Protein AF-A0AAW9IHJ7-F1 (afdb_monomer)

Mean predicted aligned error: 2.98 Å

Radius of gyration: 15.47 Å; Cα contacts (8 Å, |Δi|>4): 222; chains: 1; bounding box: 41×28×43 Å

Organism: Clostridium perfringens (NCBI:txid1502)

Solvent-accessible surface area (backbone atoms only — not comparable to full-atom values): 6910 Å² total; per-residue (Å²): 135,55,75,65,64,57,58,41,54,35,79,65,53,32,54,56,51,42,63,72,71,62,70,43,49,88,41,74,47,78,48,76,37,56,50,23,25,42,26,24,60,27,44,39,42,53,53,36,51,73,58,49,20,48,34,35,25,40,26,11,58,68,24,29,77,75,51,78,34,70,27,94,84,60,50,37,28,72,82,65,31,80,40,73,45,70,40,74,22,46,59,90,43,29,74,43,75,50,92,97,52,97,60,55,39,64,63,42,42,65,66,41,39,51,54,50,52,51,51,52,56,54,64,75,72,109

Foldseek 3Di:
DDPVVVLQQDACPLVVVCVVVVDALVAEDEQEDAQQAHRNSQVNLVVCVVRNHAYEYEYAPQANVVDFHPHPVRDGNVVRHPHYDHLNAHHVQFDADDPPDPDGHDGRSVVSVVVVVVVVVVVVVD

Sequence (126 aa):
PNKSTYLERLDGYSKSILDLYKVDKNDTIMVVSNSGRNNVPVEMCLYSKEIGASVIALTSLKHSTQVKSRHKSGKNMYEIADVVIDNCAEKGDAAFYIEGFNVPIGATSDATGIAIAQAIIVTVID

Structure (mmCIF, N/CA/C/O backbone):
data_AF-A0AAW9IHJ7-F1
#
_entry.id   AF-A0AAW9IHJ7-F1
#
loop_
_atom_site.group_PDB
_atom_site.id
_atom_site.type_symbol
_atom_site.label_atom_id
_atom_site.label_alt_id
_atom_site.label_comp_id
_atom_site.label_asym_id
_atom_site.label_entity_id
_atom_site.label_seq_id
_atom_site.pdbx_PDB_ins_code
_atom_site.Cartn_x
_atom_site.Cartn_y
_atom_site.Cartn_z
_atom_site.occupancy
_atom_site.B_iso_or_equiv
_atom_site.auth_seq_id
_atom_site.auth_comp_id
_atom_site.auth_asym_id
_atom_site.auth_atom_id
_atom_site.pdbx_PDB_model_num
ATOM 1 N N . PRO A 1 1 ? 12.407 15.096 -10.140 1.00 58.91 1 PRO A N 1
ATOM 2 C CA . PRO A 1 1 ? 1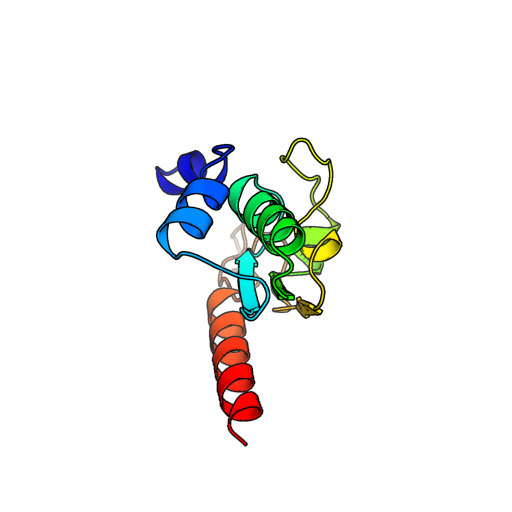1.336 14.830 -9.150 1.00 58.91 1 PRO A CA 1
ATOM 3 C C . PRO A 1 1 ? 10.161 15.781 -9.376 1.00 58.91 1 PRO A C 1
ATOM 5 O O . PRO A 1 1 ? 10.378 16.980 -9.523 1.00 58.91 1 PRO A O 1
ATOM 8 N N . ASN A 1 2 ? 8.947 15.240 -9.443 1.00 83.94 2 ASN A N 1
ATOM 9 C CA . ASN A 1 2 ? 7.745 16.018 -9.746 1.00 83.94 2 ASN A CA 1
ATOM 10 C C . ASN A 1 2 ? 7.152 16.589 -8.447 1.00 83.94 2 ASN A C 1
ATOM 12 O O . ASN A 1 2 ? 7.492 16.126 -7.356 1.00 83.94 2 ASN A O 1
ATOM 16 N N . LYS A 1 3 ? 6.235 17.563 -8.552 1.00 87.50 3 LYS A N 1
ATOM 17 C CA . LYS A 1 3 ? 5.496 18.138 -7.406 1.00 87.50 3 LYS A CA 1
ATOM 18 C C . LYS A 1 3 ? 4.956 17.055 -6.457 1.00 87.50 3 LYS A C 1
ATOM 20 O O . LYS A 1 3 ? 5.091 17.183 -5.245 1.00 87.50 3 LYS A O 1
ATOM 25 N N . SER A 1 4 ? 4.410 15.971 -7.012 1.00 83.88 4 SER A N 1
ATOM 26 C CA . SER A 1 4 ? 3.882 14.827 -6.257 1.00 83.88 4 SER A CA 1
ATOM 27 C C . SER A 1 4 ? 4.919 14.186 -5.332 1.00 83.88 4 SER A C 1
ATOM 29 O O . SER A 1 4 ? 4.618 13.933 -4.173 1.00 83.88 4 SER A O 1
ATOM 31 N N . THR A 1 5 ? 6.161 14.003 -5.792 1.00 87.44 5 THR A N 1
ATOM 32 C CA . THR A 1 5 ? 7.241 13.403 -4.990 1.00 87.44 5 THR A CA 1
ATOM 33 C C . THR A 1 5 ? 7.602 14.241 -3.766 1.00 87.44 5 THR A C 1
ATOM 35 O O . THR A 1 5 ? 8.002 13.684 -2.747 1.00 87.44 5 THR A O 1
ATOM 38 N N . TYR A 1 6 ? 7.510 15.570 -3.865 1.00 90.75 6 TYR A N 1
ATOM 39 C CA . TYR A 1 6 ? 7.766 16.449 -2.724 1.00 90.75 6 TYR A CA 1
ATOM 40 C C . TYR A 1 6 ? 6.621 16.389 -1.717 1.00 90.75 6 TYR A C 1
ATOM 42 O O . TYR A 1 6 ? 6.882 16.225 -0.530 1.00 90.75 6 TYR A O 1
ATOM 50 N N . LEU A 1 7 ? 5.371 16.450 -2.190 1.00 92.00 7 LEU A N 1
ATOM 51 C CA . LEU A 1 7 ? 4.192 16.372 -1.322 1.00 92.00 7 LEU A CA 1
ATOM 52 C C . LEU A 1 7 ? 4.109 15.039 -0.568 1.00 92.00 7 LEU A C 1
ATOM 54 O O . LEU A 1 7 ? 3.836 15.034 0.624 1.00 92.00 7 LEU A O 1
ATOM 58 N N . GLU A 1 8 ? 4.426 13.919 -1.224 1.00 91.06 8 GLU A N 1
ATOM 59 C CA . GLU A 1 8 ? 4.409 12.575 -0.619 1.00 91.06 8 GLU A CA 1
ATOM 60 C C . GLU A 1 8 ? 5.409 12.407 0.548 1.00 91.06 8 GLU A C 1
ATOM 62 O O . GLU A 1 8 ? 5.335 11.450 1.322 1.00 91.06 8 GLU A O 1
ATOM 67 N N . ARG A 1 9 ? 6.378 13.319 0.680 1.00 92.12 9 ARG A N 1
ATOM 68 C CA . ARG A 1 9 ? 7.411 13.287 1.726 1.00 92.12 9 ARG A CA 1
ATOM 69 C C . ARG A 1 9 ? 7.201 14.330 2.822 1.00 92.12 9 ARG A C 1
ATOM 71 O O . ARG A 1 9 ? 8.060 14.443 3.690 1.00 92.12 9 ARG A O 1
ATOM 78 N N . LEU A 1 10 ? 6.112 15.095 2.777 1.00 94.75 10 LEU A N 1
ATOM 79 C CA . LEU A 1 10 ? 5.790 16.053 3.829 1.00 94.75 10 LEU A CA 1
ATOM 80 C C . LEU A 1 10 ? 5.237 15.328 5.055 1.00 94.75 10 LEU A C 1
ATOM 82 O O . LEU A 1 10 ? 4.290 14.553 4.938 1.00 94.75 10 LEU A O 1
ATOM 86 N N . ASP A 1 11 ? 5.812 15.628 6.216 1.00 96.06 11 ASP A N 1
ATOM 87 C CA . ASP A 1 11 ? 5.248 15.234 7.506 1.00 96.06 11 ASP A CA 1
ATOM 88 C C . ASP A 1 11 ? 3.962 16.024 7.792 1.00 96.06 11 ASP A C 1
ATOM 90 O O . ASP A 1 11 ? 3.834 17.200 7.437 1.00 96.06 11 ASP A O 1
ATOM 94 N N . GLY A 1 12 ? 3.006 15.381 8.456 1.00 96.06 12 GLY A N 1
ATOM 95 C CA . GLY A 1 12 ? 1.740 15.973 8.886 1.00 96.06 12 GLY A CA 1
ATOM 96 C C . GLY A 1 12 ? 0.679 16.103 7.791 1.00 96.06 12 GLY A C 1
ATOM 97 O O . GLY A 1 12 ? -0.479 16.378 8.109 1.00 96.06 12 GLY A O 1
ATOM 98 N N . TYR A 1 13 ? 1.013 15.856 6.519 1.00 97.19 13 TYR A N 1
ATOM 99 C CA . TYR A 1 13 ? 0.041 15.967 5.427 1.00 97.19 13 TYR A CA 1
ATOM 100 C C . TYR A 1 13 ? -1.079 14.926 5.556 1.00 97.19 13 TYR A C 1
ATOM 102 O O . TYR A 1 13 ? -2.254 15.259 5.401 1.00 97.19 13 TYR A O 1
ATOM 110 N N . SER A 1 14 ? -0.740 13.691 5.936 1.00 97.88 14 SER A N 1
ATOM 111 C CA . SER A 1 14 ? -1.730 12.633 6.169 1.00 97.88 14 SER A CA 1
ATOM 112 C C . SER A 1 14 ? -2.668 12.965 7.322 1.00 97.88 14 SER A C 1
ATOM 114 O O . SER A 1 14 ? -3.867 12.727 7.212 1.00 97.88 14 SER A O 1
ATOM 116 N N . LYS A 1 15 ? -2.156 13.591 8.390 1.00 97.56 15 LYS A N 1
ATOM 117 C CA . LYS A 1 15 ? -2.991 14.050 9.504 1.00 97.56 15 LYS A CA 1
ATOM 118 C C . LYS A 1 15 ? -4.020 15.079 9.040 1.00 97.56 15 LYS A C 1
ATOM 120 O O . LYS A 1 15 ? -5.197 14.928 9.338 1.00 97.56 15 LYS A O 1
ATOM 125 N N . SER A 1 16 ? -3.599 16.081 8.264 1.00 98.12 16 SER A N 1
ATOM 126 C CA . SER A 1 16 ? -4.527 17.080 7.718 1.00 98.12 16 SER A CA 1
ATOM 127 C C . SER A 1 16 ? -5.614 16.457 6.838 1.00 98.12 16 SER A C 1
ATOM 129 O O . SER A 1 16 ? -6.750 16.918 6.869 1.00 98.12 16 SER A O 1
ATOM 131 N N . ILE A 1 17 ? -5.286 15.412 6.071 1.00 98.00 17 ILE A N 1
ATOM 132 C CA . I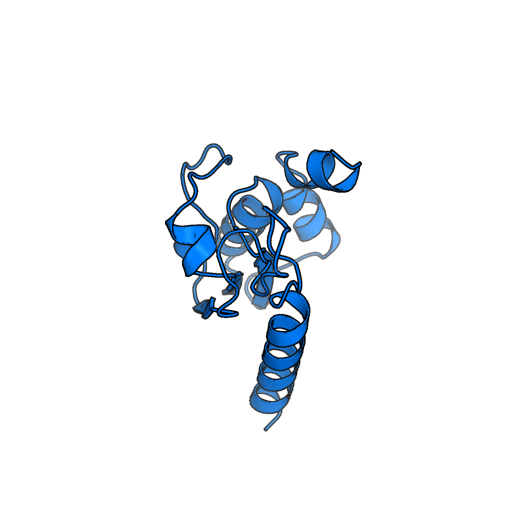LE A 1 17 ? -6.266 14.675 5.261 1.00 98.00 17 ILE A CA 1
ATOM 133 C C . ILE A 1 17 ? -7.263 13.932 6.162 1.00 98.00 17 ILE A C 1
ATOM 135 O O . ILE A 1 17 ? -8.466 14.083 5.975 1.00 98.00 17 ILE A O 1
ATOM 139 N N . LEU A 1 18 ? -6.785 13.171 7.150 1.00 98.50 18 LEU A N 1
ATOM 140 C CA . LEU A 1 18 ? -7.646 12.427 8.080 1.00 98.50 18 LEU A CA 1
ATOM 141 C C . LEU A 1 18 ? -8.589 13.355 8.857 1.00 98.50 18 LEU A C 1
ATOM 143 O O . LEU A 1 18 ? -9.787 13.088 8.935 1.00 98.50 18 LEU A O 1
ATOM 147 N N . ASP A 1 19 ? -8.063 14.476 9.361 1.00 98.06 19 ASP A N 1
ATOM 148 C CA . ASP A 1 19 ? -8.838 15.482 10.090 1.00 98.06 19 ASP A CA 1
ATOM 149 C C . ASP A 1 19 ? -9.895 16.141 9.172 1.00 98.06 19 ASP A C 1
ATOM 151 O O . ASP A 1 19 ? -11.033 16.363 9.590 1.00 98.06 19 ASP A O 1
ATOM 155 N N . LEU A 1 20 ? -9.556 16.414 7.902 1.00 98.38 20 LEU A N 1
ATOM 156 C CA . LEU A 1 20 ? -10.479 16.987 6.911 1.00 98.38 20 LEU A CA 1
ATOM 157 C C . LEU A 1 20 ? -11.660 16.055 6.610 1.00 98.38 20 LEU A C 1
ATOM 159 O O . LEU A 1 20 ? -12.801 16.517 6.542 1.00 98.38 20 LEU A O 1
ATOM 163 N N . TYR A 1 21 ? -11.387 14.762 6.428 1.00 98.31 21 TYR A N 1
ATOM 164 C CA . TYR A 1 21 ? -12.413 13.753 6.149 1.00 98.31 21 TYR A CA 1
ATOM 165 C C . TYR A 1 21 ? -13.115 13.233 7.409 1.00 98.31 21 TYR A C 1
ATOM 167 O O . TYR A 1 21 ? -14.075 12.479 7.281 1.00 98.31 21 TYR A O 1
ATOM 175 N N . LYS A 1 22 ? -12.701 13.691 8.601 1.00 98.12 22 LYS A N 1
ATOM 176 C CA . LYS A 1 22 ? -13.280 13.328 9.905 1.00 98.12 22 LYS A CA 1
ATOM 177 C C . LYS A 1 22 ? -13.312 11.817 10.140 1.00 98.12 22 LYS A C 1
ATOM 179 O O . LYS A 1 22 ? -14.304 11.297 10.639 1.00 98.12 22 LYS A O 1
ATOM 184 N N . VAL A 1 23 ? -12.224 11.149 9.772 1.00 98.50 23 VAL A N 1
ATOM 185 C CA . VAL A 1 23 ? -12.067 9.705 9.965 1.00 98.50 23 VAL A CA 1
ATOM 186 C C . VAL A 1 23 ? -12.216 9.358 11.445 1.00 98.50 23 VAL A C 1
ATOM 188 O O . VAL A 1 23 ? -11.610 10.012 12.298 1.00 98.50 23 VAL A O 1
ATOM 191 N N . ASP A 1 24 ? -12.978 8.309 11.741 1.00 98.50 24 ASP A N 1
ATOM 192 C CA . ASP A 1 24 ? -13.160 7.776 13.085 1.00 98.50 24 ASP A CA 1
ATOM 193 C C . ASP A 1 24 ? -12.893 6.260 13.179 1.00 98.50 24 ASP A C 1
ATOM 195 O O . ASP A 1 24 ? -12.536 5.586 12.215 1.00 98.50 24 ASP A O 1
ATOM 199 N N . LYS A 1 25 ? -12.997 5.712 14.394 1.00 98.56 25 LYS A N 1
ATOM 200 C CA . LYS A 1 25 ? -12.692 4.304 14.700 1.00 98.56 25 LYS A CA 1
ATOM 201 C C . LYS A 1 25 ? -13.581 3.273 13.989 1.00 98.56 25 LYS A C 1
ATOM 203 O O . LYS A 1 25 ? -13.261 2.090 14.007 1.00 98.56 25 LYS A O 1
ATOM 208 N N . ASN A 1 26 ? -14.726 3.688 13.455 1.00 98.19 26 ASN A N 1
ATOM 209 C CA . ASN A 1 26 ? -15.644 2.822 12.721 1.00 98.19 26 ASN A CA 1
ATOM 210 C C . ASN A 1 26 ? -15.315 2.790 11.221 1.00 98.19 26 ASN A C 1
ATOM 212 O O . ASN A 1 26 ? -15.928 2.018 10.486 1.00 98.19 26 ASN A O 1
ATOM 216 N N . ASP A 1 27 ? -14.349 3.595 10.773 1.00 98.56 27 ASP A N 1
ATOM 217 C CA . ASP A 1 27 ? -13.905 3.619 9.390 1.00 98.56 27 ASP A CA 1
ATOM 218 C C . ASP A 1 27 ? -12.824 2.570 9.108 1.00 98.56 27 ASP A C 1
ATOM 220 O O . ASP A 1 27 ? -12.085 2.095 9.979 1.00 98.56 27 ASP A O 1
ATOM 224 N N . THR A 1 28 ? -12.707 2.232 7.826 1.00 98.12 28 THR A N 1
ATOM 225 C CA . THR A 1 28 ? -11.599 1.447 7.281 1.00 98.12 28 THR A CA 1
ATOM 226 C C . THR A 1 28 ? -10.906 2.249 6.192 1.00 98.12 28 THR A C 1
ATOM 228 O O . THR A 1 28 ? -11.554 2.770 5.286 1.00 98.12 28 THR A O 1
ATOM 231 N N . ILE A 1 29 ? -9.579 2.323 6.259 1.00 98.44 29 ILE A N 1
ATOM 232 C CA . ILE A 1 29 ? -8.758 3.058 5.300 1.00 98.44 29 ILE A CA 1
ATOM 233 C C . ILE A 1 29 ? -7.885 2.083 4.529 1.00 98.44 29 ILE A C 1
ATOM 235 O O . ILE A 1 29 ? -7.061 1.375 5.107 1.00 98.44 29 ILE A O 1
ATOM 239 N N . MET A 1 30 ? -8.018 2.100 3.204 1.00 98.50 30 MET A N 1
ATOM 240 C CA . MET A 1 30 ? -7.072 1.448 2.308 1.00 98.50 30 MET A CA 1
ATOM 241 C C . MET A 1 30 ? -6.026 2.456 1.826 1.00 98.50 30 MET A C 1
ATOM 243 O O . MET A 1 30 ? -6.346 3.415 1.125 1.00 98.50 30 MET A O 1
ATOM 247 N N . VAL A 1 31 ? -4.764 2.226 2.182 1.00 98.56 31 VAL A N 1
ATOM 248 C CA . VAL A 1 31 ? -3.618 3.027 1.744 1.00 98.56 31 VAL A CA 1
ATOM 249 C C . VAL A 1 31 ? -2.890 2.283 0.630 1.00 98.56 31 VAL A C 1
ATOM 251 O O . VAL A 1 31 ? -2.434 1.153 0.808 1.00 98.56 31 VAL A O 1
ATOM 254 N N . VAL A 1 32 ? -2.771 2.925 -0.532 1.00 98.50 32 VAL A N 1
ATOM 255 C CA . VAL A 1 32 ? -2.126 2.347 -1.717 1.00 98.50 32 VAL A CA 1
ATOM 256 C C . VAL A 1 32 ? -0.770 3.011 -1.932 1.00 98.50 32 VAL A C 1
ATOM 258 O O . VAL A 1 32 ? -0.679 4.218 -2.147 1.00 98.50 32 VAL A O 1
ATOM 261 N N . SER A 1 33 ? 0.307 2.230 -1.868 1.00 97.88 33 SER A N 1
ATOM 262 C CA . SER A 1 33 ? 1.657 2.703 -2.188 1.00 97.88 33 SER A CA 1
ATOM 263 C C . SER A 1 33 ? 2.554 1.534 -2.556 1.00 97.88 33 SER A C 1
ATOM 265 O O . SER A 1 33 ? 2.794 0.649 -1.737 1.00 97.88 33 SER A O 1
ATOM 267 N N . ASN A 1 34 ? 3.126 1.553 -3.763 1.00 97.31 34 ASN A N 1
ATOM 268 C CA . ASN A 1 34 ? 3.900 0.412 -4.249 1.00 97.31 34 ASN A CA 1
ATOM 269 C C . ASN A 1 34 ? 5.162 0.134 -3.411 1.00 97.31 34 ASN A C 1
ATOM 271 O O . ASN A 1 34 ? 5.494 -1.014 -3.150 1.00 97.31 34 ASN A O 1
ATOM 275 N N . SER A 1 35 ? 5.854 1.185 -2.957 1.00 97.25 35 SER A N 1
ATOM 276 C CA . SER A 1 35 ? 7.034 1.037 -2.091 1.00 97.25 35 SER A CA 1
ATOM 277 C C . SER A 1 35 ? 6.709 1.124 -0.599 1.00 97.25 35 SER A C 1
ATOM 279 O O . SER A 1 35 ? 7.472 0.607 0.214 1.00 97.25 35 SER A O 1
ATOM 281 N N . GLY A 1 36 ? 5.624 1.812 -0.221 1.00 97.56 36 GLY A N 1
ATOM 282 C CA . GLY A 1 36 ? 5.199 1.964 1.173 1.00 97.56 36 GLY A CA 1
ATOM 283 C C . GLY A 1 36 ? 6.206 2.668 2.093 1.00 97.56 36 GLY A C 1
ATOM 284 O O . GLY A 1 36 ? 6.118 2.502 3.305 1.00 97.56 36 GLY A O 1
ATOM 285 N N . ARG A 1 37 ? 7.187 3.411 1.553 1.00 97.88 37 ARG A N 1
ATOM 286 C CA . ARG A 1 37 ? 8.352 3.899 2.326 1.00 97.88 37 ARG A CA 1
ATOM 287 C C . ARG A 1 37 ? 8.355 5.389 2.669 1.00 97.88 37 ARG A C 1
ATOM 289 O O . ARG A 1 37 ? 9.213 5.819 3.436 1.00 97.88 37 ARG A O 1
ATOM 296 N N . ASN A 1 38 ? 7.527 6.196 2.005 1.00 97.56 38 ASN A N 1
ATOM 297 C CA . ASN A 1 38 ? 7.526 7.655 2.171 1.00 97.56 38 ASN A CA 1
ATOM 298 C C . ASN A 1 38 ? 6.612 8.086 3.327 1.00 97.56 38 ASN A C 1
ATOM 300 O O . ASN A 1 38 ? 5.774 7.313 3.787 1.00 97.56 38 ASN A O 1
ATOM 304 N N . ASN A 1 39 ? 6.784 9.329 3.775 1.00 97.94 39 ASN A N 1
ATOM 305 C CA . ASN A 1 39 ? 6.138 9.882 4.961 1.00 97.94 39 ASN A CA 1
ATOM 306 C C . ASN A 1 39 ? 4.616 9.801 4.864 1.00 97.94 39 ASN A C 1
ATOM 308 O O . ASN A 1 39 ? 4.012 9.196 5.734 1.00 97.94 39 ASN A O 1
ATOM 312 N N . VAL A 1 40 ? 4.008 10.281 3.775 1.00 98.12 40 VAL A N 1
ATOM 313 C CA . VAL A 1 40 ? 2.543 10.310 3.632 1.00 98.12 40 VAL A CA 1
ATOM 314 C C . VAL A 1 40 ? 1.886 8.928 3.793 1.00 98.12 40 VAL A C 1
ATOM 316 O O . VAL A 1 40 ? 1.059 8.785 4.694 1.00 98.12 40 VAL A O 1
ATOM 319 N N . PRO A 1 41 ? 2.223 7.880 3.013 1.00 98.06 41 PRO A N 1
ATOM 320 C CA . PRO A 1 41 ? 1.575 6.575 3.182 1.00 98.06 41 PRO A CA 1
ATOM 321 C C . PRO A 1 41 ? 1.862 5.927 4.548 1.00 98.06 41 PRO A C 1
ATOM 323 O O . PRO A 1 41 ? 0.985 5.272 5.111 1.00 98.06 41 PRO A O 1
ATOM 326 N N . VAL A 1 42 ? 3.058 6.137 5.114 1.00 98.62 42 VAL A N 1
ATOM 327 C CA . VAL A 1 42 ? 3.412 5.617 6.446 1.00 98.62 42 VAL A CA 1
ATOM 328 C C . VAL A 1 42 ? 2.622 6.330 7.547 1.00 98.62 42 VAL A C 1
ATOM 330 O O . VAL A 1 42 ? 2.018 5.672 8.391 1.00 98.62 42 VAL A O 1
ATOM 333 N N . GLU A 1 43 ? 2.580 7.662 7.526 1.00 98.62 43 GLU A N 1
ATOM 334 C CA . GLU A 1 43 ? 1.802 8.481 8.456 1.00 98.62 43 GLU A CA 1
ATOM 335 C C . GLU A 1 43 ? 0.305 8.212 8.330 1.00 98.62 43 GLU A C 1
ATOM 337 O O . GLU A 1 43 ? -0.383 8.174 9.342 1.00 98.62 43 GLU A O 1
ATOM 342 N N . MET A 1 44 ? -0.202 7.979 7.114 1.00 98.75 44 MET A N 1
ATOM 343 C CA . MET A 1 44 ? -1.607 7.630 6.907 1.00 98.75 44 MET A CA 1
ATOM 344 C C . MET A 1 44 ? -1.958 6.363 7.685 1.00 98.75 44 MET A C 1
ATOM 346 O O . MET A 1 44 ? -2.950 6.351 8.404 1.00 98.75 44 MET A O 1
ATOM 350 N N . CYS A 1 45 ? -1.111 5.331 7.626 1.00 98.75 45 CYS A N 1
ATOM 351 C CA . CYS A 1 45 ? -1.318 4.117 8.413 1.00 98.75 45 CYS A CA 1
ATOM 352 C C . CYS A 1 45 ? -1.189 4.379 9.917 1.00 98.75 45 CYS A C 1
ATOM 354 O O . CYS A 1 45 ? -2.072 3.990 10.672 1.00 98.75 45 CYS A O 1
ATOM 356 N N . LEU A 1 46 ? -0.124 5.060 10.361 1.00 98.62 46 LEU A N 1
ATOM 357 C CA . LEU A 1 46 ? 0.102 5.331 11.788 1.00 98.62 46 LEU A CA 1
ATOM 358 C C . LEU A 1 46 ? -1.053 6.119 12.412 1.00 98.62 46 LEU A C 1
ATOM 360 O O . LEU A 1 46 ? -1.613 5.686 13.413 1.00 98.62 46 LEU A O 1
ATOM 364 N N . TYR A 1 47 ? -1.447 7.234 11.799 1.00 98.62 47 TYR A N 1
ATOM 365 C CA . TYR A 1 47 ? -2.507 8.086 12.327 1.00 98.62 47 TYR A CA 1
ATOM 366 C C . TYR A 1 47 ? -3.884 7.425 12.245 1.00 98.62 47 TYR A C 1
ATOM 368 O O . TYR A 1 47 ? -4.672 7.569 13.174 1.00 98.62 47 TYR A O 1
ATOM 376 N N . SER A 1 48 ? -4.161 6.633 11.205 1.00 98.69 48 SER A N 1
ATOM 377 C CA . SER A 1 48 ? -5.398 5.838 11.148 1.00 98.69 48 SER A CA 1
ATOM 378 C C . SER A 1 48 ? -5.464 4.825 12.296 1.00 98.69 48 SER A C 1
ATOM 380 O O . SER A 1 48 ? -6.488 4.719 12.970 1.00 98.69 48 SER A O 1
ATOM 382 N N . LYS A 1 49 ? -4.347 4.141 12.593 1.00 98.44 49 LYS A N 1
ATOM 383 C CA . LYS A 1 49 ? -4.239 3.236 13.748 1.00 98.44 49 LYS A CA 1
ATOM 384 C C . LYS A 1 49 ? -4.399 3.972 15.081 1.00 98.44 49 LYS A C 1
ATOM 386 O O . LYS A 1 49 ? -5.048 3.438 15.974 1.00 98.44 49 LYS A O 1
ATOM 391 N N . GLU A 1 50 ? -3.843 5.177 15.219 1.00 98.31 50 GLU A N 1
ATOM 392 C CA . GLU A 1 50 ? -4.009 6.018 16.417 1.00 98.31 50 GLU A CA 1
ATOM 393 C C . GLU A 1 50 ? -5.469 6.451 16.637 1.00 98.31 50 GLU A C 1
ATOM 395 O O . GLU A 1 50 ? -5.928 6.478 17.777 1.00 98.31 50 GLU A O 1
ATOM 400 N N . ILE A 1 51 ? -6.215 6.738 15.563 1.00 98.50 51 ILE A N 1
ATOM 401 C CA . ILE A 1 51 ? -7.661 7.037 15.606 1.00 98.50 51 ILE A CA 1
ATOM 402 C C . ILE A 1 51 ? -8.482 5.800 16.023 1.00 98.50 51 ILE A C 1
A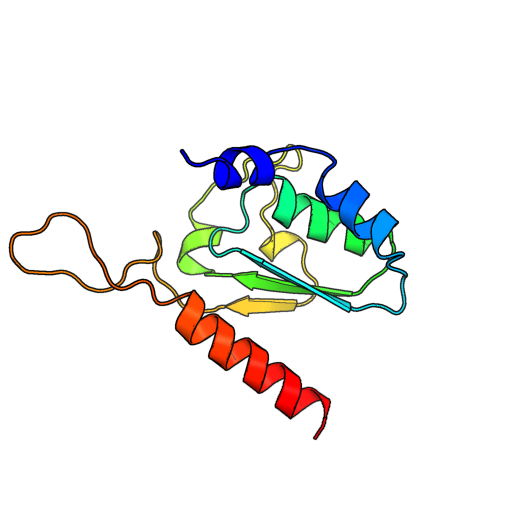TOM 404 O O . ILE A 1 51 ? -9.575 5.929 16.576 1.00 98.50 51 ILE A O 1
ATOM 408 N N . GLY A 1 52 ? -7.945 4.600 15.792 1.00 98.56 52 GLY A N 1
ATOM 409 C CA . GLY A 1 52 ? -8.628 3.325 15.999 1.00 98.56 52 GLY A CA 1
ATOM 410 C C . GLY A 1 52 ? -9.324 2.790 14.747 1.00 98.56 52 GLY A C 1
ATOM 411 O O . GLY A 1 52 ? -10.060 1.814 14.857 1.00 98.56 52 GLY A O 1
ATOM 412 N N . ALA A 1 53 ? -9.099 3.405 13.582 1.00 98.75 53 ALA A N 1
ATOM 413 C CA . ALA A 1 53 ? -9.591 2.909 12.302 1.00 98.75 53 ALA A CA 1
ATOM 414 C C . ALA A 1 53 ? -8.826 1.646 11.871 1.00 98.75 53 ALA A C 1
ATOM 416 O O . ALA A 1 53 ? -7.651 1.453 12.214 1.00 98.75 53 ALA A O 1
ATOM 417 N N . SER A 1 54 ? -9.484 0.799 11.079 1.00 98.69 54 SER A N 1
ATOM 418 C CA . SER A 1 54 ? -8.838 -0.370 10.469 1.00 98.69 54 SER A CA 1
ATOM 419 C C . SER A 1 54 ? -8.021 0.048 9.249 1.00 98.69 54 SER A C 1
ATOM 421 O O . SER A 1 54 ? -8.456 0.900 8.472 1.00 98.69 54 SER A O 1
ATOM 423 N N . VAL A 1 55 ? -6.843 -0.549 9.052 1.00 98.81 55 VAL A N 1
ATOM 424 C CA . VAL A 1 55 ? -5.928 -0.164 7.965 1.00 98.81 55 VAL A CA 1
ATOM 425 C C . VAL A 1 55 ? -5.626 -1.334 7.036 1.00 98.81 55 VAL A C 1
ATOM 427 O O . VAL A 1 55 ? -5.080 -2.354 7.455 1.00 98.81 55 VAL A O 1
ATOM 430 N N . ILE A 1 56 ? -5.898 -1.142 5.746 1.00 98.81 56 ILE A N 1
ATOM 431 C CA . ILE A 1 56 ? -5.513 -2.046 4.659 1.00 98.81 56 ILE A CA 1
ATOM 432 C C . ILE A 1 56 ? -4.369 -1.396 3.873 1.00 98.81 56 ILE A C 1
ATOM 434 O O . ILE A 1 56 ? -4.482 -0.257 3.431 1.00 98.81 56 ILE A O 1
ATOM 438 N N . ALA A 1 57 ? -3.272 -2.114 3.656 1.00 98.75 57 ALA A N 1
ATOM 439 C CA . ALA A 1 57 ? -2.174 -1.686 2.796 1.00 98.75 57 ALA A CA 1
ATOM 440 C C . ALA A 1 57 ? -2.203 -2.447 1.468 1.00 98.75 57 ALA A C 1
ATOM 442 O O . ALA A 1 57 ? -2.043 -3.663 1.462 1.00 98.75 57 ALA A O 1
ATOM 443 N N . LEU A 1 58 ? -2.315 -1.735 0.345 1.00 98.81 58 LEU A N 1
ATOM 444 C CA . LEU A 1 58 ? -2.085 -2.290 -0.993 1.00 98.81 58 LEU A CA 1
ATOM 445 C C . LEU A 1 58 ? -0.698 -1.858 -1.484 1.00 98.81 58 LEU A C 1
ATOM 447 O O . LEU A 1 58 ? -0.432 -0.667 -1.678 1.00 98.81 58 LEU A O 1
ATOM 451 N N . THR A 1 59 ? 0.213 -2.816 -1.648 1.00 98.75 59 THR A N 1
ATOM 452 C CA . THR A 1 59 ? 1.637 -2.550 -1.916 1.00 98.75 59 THR A CA 1
ATOM 453 C C . THR A 1 59 ? 2.271 -3.641 -2.774 1.00 98.75 59 THR A C 1
ATOM 455 O O . THR A 1 59 ? 1.649 -4.671 -2.986 1.00 98.75 59 THR A O 1
ATOM 458 N N . SER A 1 60 ? 3.505 -3.445 -3.245 1.00 98.62 60 SER A N 1
ATOM 459 C CA . SER A 1 60 ? 4.332 -4.549 -3.750 1.00 98.62 60 SER A CA 1
ATOM 460 C C . SER A 1 60 ? 5.214 -5.035 -2.614 1.00 98.62 60 SER A C 1
ATOM 462 O O . SER A 1 60 ? 6.113 -4.311 -2.175 1.00 98.62 60 SER A O 1
ATOM 464 N N . LEU A 1 61 ? 5.021 -6.268 -2.144 1.00 98.50 61 LEU A N 1
ATOM 465 C CA . LEU A 1 61 ? 5.898 -6.824 -1.109 1.00 98.50 61 LEU A CA 1
ATOM 466 C C . LEU A 1 61 ? 7.328 -7.004 -1.626 1.00 98.50 61 LEU A C 1
ATOM 468 O O . LEU A 1 61 ? 8.282 -6.751 -0.885 1.00 98.50 61 LEU A O 1
ATOM 472 N N . LYS A 1 62 ? 7.497 -7.338 -2.914 1.00 97.94 62 LYS A N 1
ATOM 473 C CA . LYS A 1 62 ? 8.816 -7.401 -3.569 1.00 97.94 62 LYS A CA 1
ATOM 474 C C . LYS A 1 62 ? 9.550 -6.063 -3.513 1.00 97.94 62 LYS A C 1
ATOM 476 O O . LYS A 1 62 ? 10.763 -6.042 -3.308 1.00 97.94 62 LYS A O 1
ATOM 481 N N . HIS A 1 63 ? 8.842 -4.949 -3.679 1.00 97.88 63 HIS A N 1
ATOM 482 C CA . HIS A 1 63 ? 9.426 -3.618 -3.574 1.00 97.88 63 HIS A CA 1
ATOM 483 C C . HIS A 1 63 ? 9.613 -3.214 -2.107 1.00 97.88 63 HIS A C 1
ATOM 485 O O . HIS A 1 63 ? 10.721 -2.849 -1.710 1.00 97.88 63 HIS A O 1
ATOM 491 N N . SER A 1 64 ? 8.548 -3.273 -1.306 1.00 97.81 64 SER A N 1
ATOM 492 C CA . SER A 1 64 ? 8.481 -2.663 0.023 1.00 97.81 64 SER A CA 1
ATOM 493 C C . SER A 1 64 ? 9.457 -3.292 1.021 1.00 97.81 64 SER A C 1
ATOM 495 O O . SER A 1 64 ? 10.119 -2.578 1.771 1.00 97.81 64 SER A O 1
ATOM 497 N N . THR A 1 65 ? 9.660 -4.609 0.959 1.00 97.88 65 THR A N 1
ATOM 498 C CA . THR A 1 65 ? 10.615 -5.318 1.835 1.00 97.88 65 THR A CA 1
ATOM 499 C C . THR A 1 65 ? 12.086 -5.058 1.485 1.00 97.88 65 THR A C 1
ATOM 501 O O . THR A 1 65 ? 12.973 -5.274 2.307 1.00 97.88 65 THR A O 1
ATOM 504 N N . GLN A 1 66 ? 12.373 -4.556 0.280 1.00 97.56 66 GLN A N 1
ATOM 505 C CA . GLN A 1 66 ? 13.737 -4.301 -0.198 1.00 97.56 66 GLN A CA 1
ATOM 506 C C . GLN A 1 66 ? 14.172 -2.835 -0.077 1.00 97.56 66 GLN A C 1
ATOM 508 O O . GLN A 1 66 ? 15.279 -2.474 -0.495 1.00 97.56 66 GLN A O 1
ATOM 513 N N . VAL A 1 67 ? 13.310 -1.962 0.445 1.00 97.31 67 VAL A N 1
ATOM 514 C CA . VAL A 1 67 ? 13.589 -0.531 0.586 1.00 97.31 67 VAL A CA 1
ATOM 515 C C . VAL A 1 67 ? 13.511 -0.106 2.044 1.00 97.31 67 VAL A C 1
ATOM 517 O O . VAL A 1 67 ? 12.613 -0.487 2.782 1.00 97.31 67 VAL A O 1
ATOM 520 N N . LYS A 1 68 ? 14.450 0.746 2.462 1.00 97.38 68 LYS A N 1
ATOM 521 C CA . LYS A 1 68 ? 14.415 1.343 3.801 1.00 97.38 68 LYS A CA 1
ATOM 522 C C . LYS A 1 68 ? 13.348 2.431 3.879 1.00 97.38 68 LYS A C 1
ATOM 524 O O . LYS A 1 68 ? 13.264 3.261 2.961 1.00 97.38 68 LYS A O 1
ATOM 529 N N . SER A 1 69 ? 12.615 2.480 4.986 1.00 97.56 69 SER A N 1
ATOM 530 C CA . SER A 1 69 ? 11.701 3.585 5.272 1.00 97.56 69 SER A CA 1
ATOM 531 C C . SER A 1 69 ? 12.422 4.933 5.215 1.00 97.56 69 SER A C 1
ATOM 533 O O . SER A 1 69 ? 13.614 5.042 5.515 1.00 97.56 69 SER A O 1
ATOM 535 N N . ARG A 1 70 ? 11.705 5.959 4.761 1.00 96.56 70 ARG A N 1
ATOM 536 C CA . ARG A 1 70 ? 12.122 7.367 4.834 1.00 96.56 70 ARG A CA 1
ATOM 537 C C . ARG A 1 70 ? 11.418 8.119 5.956 1.00 96.56 70 ARG A C 1
ATOM 539 O O . ARG A 1 70 ? 11.833 9.226 6.277 1.00 96.56 70 ARG A O 1
ATOM 546 N N . HIS A 1 71 ? 10.378 7.532 6.535 1.00 97.88 71 HIS A N 1
ATOM 547 C CA . HIS A 1 71 ? 9.677 8.121 7.659 1.00 97.88 71 HIS A CA 1
ATOM 548 C C . HIS A 1 71 ? 10.474 7.913 8.956 1.00 97.88 71 HIS A C 1
ATOM 550 O O . HIS A 1 71 ? 11.141 6.892 9.143 1.00 97.88 71 HIS A O 1
ATOM 556 N N . LYS A 1 72 ? 10.369 8.868 9.886 1.00 96.88 72 LYS A N 1
ATOM 557 C CA . LYS A 1 72 ? 11.090 8.878 11.173 1.00 96.88 72 LYS A CA 1
ATOM 558 C C . LYS A 1 72 ? 10.834 7.655 12.063 1.00 96.88 72 LYS A C 1
ATOM 560 O O . LYS A 1 72 ? 11.659 7.354 12.916 1.00 96.88 72 LYS A O 1
ATOM 565 N N . SER A 1 73 ? 9.719 6.943 11.872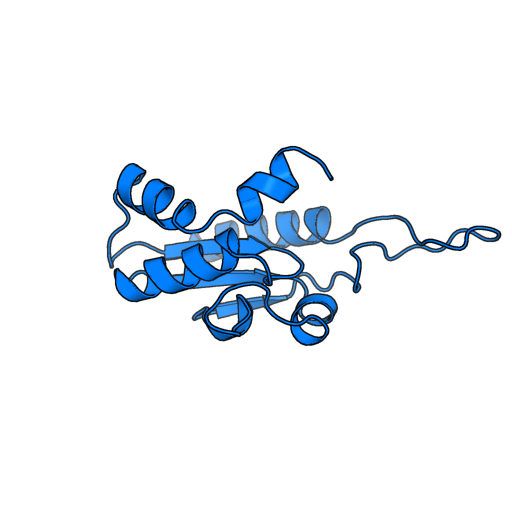 1.00 97.06 73 SER A N 1
ATOM 566 C CA . SER A 1 73 ? 9.426 5.704 12.615 1.00 97.06 73 SER A CA 1
ATOM 567 C C . SER A 1 73 ? 10.345 4.539 12.240 1.00 97.06 73 SER A C 1
ATOM 569 O O . SER A 1 73 ? 10.362 3.538 12.951 1.00 97.06 73 SER A O 1
ATOM 571 N N . GLY A 1 74 ? 11.045 4.620 11.103 1.00 97.69 74 GLY A N 1
ATOM 572 C CA . GLY A 1 74 ? 11.839 3.520 10.554 1.00 97.69 74 GLY A CA 1
ATOM 573 C C . GLY A 1 74 ? 11.014 2.390 9.929 1.00 97.69 74 GLY A C 1
ATOM 574 O O . GLY A 1 74 ? 11.604 1.503 9.319 1.00 97.69 74 GLY A O 1
ATOM 575 N N . LYS A 1 75 ? 9.679 2.445 10.024 1.00 98.06 75 LYS A N 1
ATOM 576 C CA . LYS A 1 75 ? 8.754 1.430 9.502 1.00 98.06 75 LYS A CA 1
ATOM 577 C C . LYS A 1 75 ? 8.258 1.765 8.099 1.00 98.06 75 LYS A C 1
ATOM 579 O O . LYS A 1 75 ? 8.054 2.939 7.776 1.00 98.06 75 LYS A O 1
ATOM 584 N N . ASN A 1 76 ? 8.026 0.742 7.293 1.00 98.31 76 ASN A N 1
ATOM 585 C CA . ASN A 1 76 ? 7.276 0.796 6.047 1.00 98.31 76 ASN A CA 1
ATOM 586 C C . ASN A 1 76 ? 5.787 0.502 6.297 1.00 98.31 76 ASN A C 1
ATOM 588 O O . ASN A 1 76 ? 5.402 -0.084 7.307 1.00 98.31 76 ASN A O 1
ATOM 592 N N . MET A 1 77 ? 4.946 0.895 5.341 1.00 97.69 77 MET A N 1
ATOM 593 C CA . MET A 1 77 ? 3.484 0.779 5.388 1.00 97.69 77 MET A CA 1
ATOM 594 C C . MET A 1 77 ? 2.992 -0.636 5.744 1.00 97.69 77 MET A C 1
ATOM 596 O O . MET A 1 77 ? 2.109 -0.786 6.586 1.00 97.69 77 MET A O 1
ATOM 600 N N . TYR A 1 78 ? 3.596 -1.674 5.147 1.00 98.44 78 TYR A N 1
ATOM 601 C CA . TYR A 1 78 ? 3.196 -3.072 5.361 1.00 98.44 78 TYR A CA 1
ATOM 602 C C . TYR A 1 78 ? 3.446 -3.570 6.793 1.00 98.44 78 TYR A C 1
ATOM 604 O O . TYR A 1 78 ? 2.848 -4.553 7.208 1.00 98.44 78 TYR A O 1
ATOM 612 N N . GLU A 1 79 ? 4.326 -2.911 7.551 1.00 98.56 79 GLU A N 1
ATOM 613 C CA . GLU A 1 79 ? 4.643 -3.274 8.940 1.00 98.56 79 GLU A CA 1
ATOM 614 C C . GLU A 1 79 ? 3.654 -2.661 9.945 1.00 98.56 79 GLU A C 1
ATOM 616 O O . GLU A 1 79 ? 3.775 -2.884 11.150 1.00 98.56 79 GLU A O 1
ATOM 621 N N . ILE A 1 80 ? 2.733 -1.817 9.469 1.00 98.62 80 ILE A N 1
ATOM 622 C CA . ILE A 1 80 ? 1.806 -1.033 10.296 1.00 98.62 80 ILE A CA 1
ATOM 623 C C . ILE A 1 80 ? 0.353 -1.454 10.056 1.00 98.62 80 ILE A C 1
ATOM 625 O O . ILE A 1 80 ? -0.441 -1.429 10.994 1.00 98.62 80 ILE A O 1
ATOM 629 N N . ALA A 1 81 ? 0.003 -1.788 8.812 1.00 98.50 81 ALA A N 1
ATOM 630 C CA . ALA A 1 81 ? -1.361 -2.131 8.426 1.00 98.50 81 ALA A CA 1
ATOM 631 C C . ALA A 1 81 ? -1.865 -3.423 9.091 1.00 98.50 81 ALA A C 1
ATOM 633 O O . ALA A 1 81 ? -1.087 -4.332 9.373 1.00 98.50 81 ALA A O 1
ATOM 634 N N . ASP A 1 82 ? -3.181 -3.504 9.294 1.00 98.69 82 ASP A N 1
ATOM 635 C CA . ASP A 1 82 ? -3.856 -4.695 9.823 1.00 98.69 82 ASP A CA 1
ATOM 636 C C . ASP A 1 82 ? -3.919 -5.812 8.779 1.00 98.69 82 ASP A C 1
ATOM 638 O O . ASP A 1 82 ? -3.724 -6.986 9.088 1.00 98.69 82 ASP A O 1
ATOM 642 N N . VAL A 1 83 ? -4.170 -5.428 7.525 1.00 98.50 83 VAL A N 1
ATOM 643 C CA . VAL A 1 83 ? -4.195 -6.326 6.370 1.00 98.50 83 VAL A CA 1
ATOM 644 C C . VAL A 1 83 ? -3.252 -5.784 5.310 1.00 98.50 83 VAL A C 1
ATOM 646 O O . VAL A 1 83 ? -3.305 -4.605 4.962 1.00 98.50 83 VAL A O 1
ATOM 649 N N . VAL A 1 84 ? -2.409 -6.654 4.760 1.00 98.75 84 VAL A N 1
ATOM 650 C CA . VAL A 1 84 ? -1.525 -6.323 3.642 1.00 98.75 84 VAL A CA 1
ATOM 651 C C . VAL A 1 84 ? -1.937 -7.135 2.426 1.00 98.75 84 VAL A C 1
ATOM 653 O O . VAL A 1 84 ? -2.025 -8.359 2.490 1.00 98.75 84 VAL A O 1
ATOM 656 N N . ILE A 1 85 ? -2.159 -6.443 1.316 1.00 98.69 85 ILE A N 1
ATOM 657 C CA . ILE A 1 85 ? -2.490 -7.024 0.023 1.00 98.69 85 ILE A CA 1
ATOM 658 C C . ILE A 1 85 ? -1.333 -6.734 -0.928 1.00 98.69 85 ILE A C 1
ATOM 660 O O . ILE A 1 85 ? -0.984 -5.577 -1.178 1.00 98.69 85 ILE A O 1
ATOM 664 N N . ASP A 1 86 ? -0.723 -7.804 -1.432 1.00 98.69 86 ASP A N 1
ATOM 665 C CA . ASP A 1 86 ? 0.367 -7.723 -2.398 1.00 98.69 86 ASP A CA 1
ATOM 666 C C . ASP A 1 86 ? -0.198 -7.575 -3.816 1.00 98.69 86 ASP A C 1
ATOM 668 O O . ASP A 1 8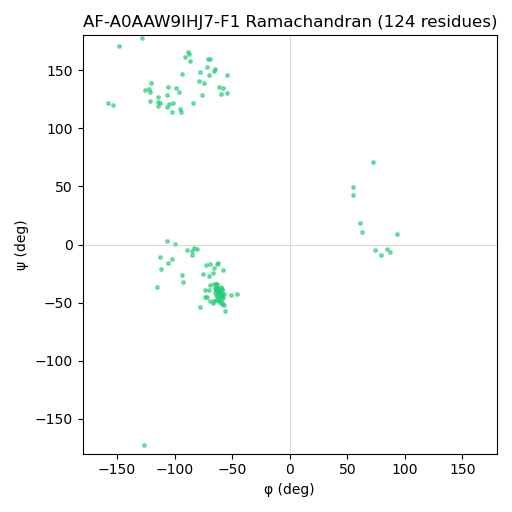6 ? -0.957 -8.420 -4.287 1.00 98.69 86 ASP A O 1
ATOM 672 N N . ASN A 1 87 ? 0.180 -6.500 -4.506 1.00 98.44 87 ASN A N 1
ATOM 673 C CA . ASN A 1 87 ? -0.157 -6.273 -5.911 1.00 98.44 87 ASN A CA 1
ATOM 674 C C . ASN A 1 87 ? 0.764 -7.044 -6.875 1.00 98.44 87 ASN A C 1
ATOM 676 O O . ASN A 1 87 ? 0.566 -6.980 -8.093 1.00 98.44 87 ASN A O 1
ATOM 680 N N . CYS A 1 88 ? 1.771 -7.742 -6.333 1.00 98.12 88 CYS A N 1
ATOM 681 C CA . CYS A 1 88 ? 2.730 -8.593 -7.033 1.00 98.12 88 CYS A CA 1
ATOM 682 C C . CYS A 1 88 ? 3.626 -7.873 -8.054 1.00 98.12 88 CYS A C 1
ATOM 684 O O . CYS A 1 88 ? 4.337 -8.539 -8.811 1.00 98.12 88 CYS A O 1
ATOM 686 N N . ALA A 1 89 ? 3.633 -6.537 -8.085 1.00 98.12 89 ALA A N 1
ATOM 687 C CA . ALA A 1 89 ? 4.486 -5.781 -8.991 1.00 98.12 89 ALA A CA 1
ATOM 688 C C . ALA A 1 89 ? 5.970 -5.974 -8.650 1.00 98.12 89 ALA A C 1
ATOM 690 O O . ALA A 1 89 ? 6.351 -6.147 -7.488 1.00 98.12 89 ALA A O 1
ATOM 691 N N . GLU A 1 90 ? 6.830 -5.911 -9.663 1.00 96.50 90 GLU A N 1
ATOM 692 C CA . GLU A 1 90 ? 8.276 -6.003 -9.468 1.00 96.50 90 GLU A CA 1
ATOM 693 C C . GLU A 1 90 ? 8.848 -4.763 -8.766 1.00 96.50 90 GLU A C 1
ATOM 695 O O . GLU A 1 90 ? 8.269 -3.669 -8.757 1.00 96.50 90 GLU A O 1
ATOM 700 N N . LYS A 1 91 ? 10.039 -4.914 -8.179 1.00 95.06 91 LYS A N 1
ATOM 701 C CA . LYS A 1 91 ? 10.772 -3.774 -7.619 1.00 95.06 91 LYS A CA 1
ATOM 702 C C . LYS A 1 91 ? 11.060 -2.754 -8.721 1.00 95.06 91 LYS A C 1
ATOM 704 O O . LYS A 1 91 ? 11.627 -3.085 -9.753 1.00 95.06 91 LYS A O 1
ATOM 709 N N . GLY A 1 92 ? 10.720 -1.494 -8.458 1.00 92.62 92 GLY A N 1
ATOM 710 C CA . GLY A 1 92 ? 10.804 -0.421 -9.453 1.00 92.62 92 GLY A CA 1
ATOM 711 C C . GLY A 1 92 ? 9.558 -0.274 -10.331 1.00 92.62 92 GLY A C 1
ATOM 712 O O . GLY A 1 92 ? 9.478 0.719 -11.040 1.00 92.62 92 GLY A O 1
ATOM 713 N N . ASP A 1 93 ? 8.584 -1.186 -10.210 1.00 96.00 93 ASP A N 1
ATOM 714 C CA . ASP A 1 93 ? 7.312 -1.177 -10.945 1.00 96.00 93 ASP A CA 1
ATOM 715 C C . ASP A 1 93 ? 7.469 -1.120 -12.465 1.00 96.00 93 ASP A C 1
ATOM 717 O O . ASP A 1 93 ? 6.900 -0.280 -13.154 1.00 96.00 93 ASP A O 1
ATOM 721 N N . ALA A 1 94 ? 8.305 -2.004 -12.985 1.00 95.88 94 ALA A N 1
ATOM 722 C CA . ALA A 1 94 ? 8.479 -2.200 -14.409 1.00 95.88 94 ALA A CA 1
ATOM 723 C C . ALA A 1 94 ? 8.944 -3.639 -14.617 1.00 95.88 94 ALA A C 1
ATOM 725 O O . ALA A 1 94 ? 9.966 -4.046 -14.062 1.00 95.88 94 ALA A O 1
ATOM 726 N N . ALA A 1 95 ? 8.161 -4.416 -15.362 1.00 94.81 95 ALA A N 1
ATOM 727 C CA . ALA A 1 95 ? 8.323 -5.867 -15.443 1.00 94.81 95 ALA A CA 1
ATOM 728 C C . ALA A 1 95 ? 8.774 -6.368 -16.826 1.00 94.81 95 ALA A C 1
ATOM 730 O O . ALA A 1 95 ? 9.132 -7.536 -16.964 1.00 94.81 95 ALA A O 1
ATOM 731 N N . PHE A 1 96 ? 8.765 -5.514 -17.853 1.00 96.44 96 PHE A N 1
ATOM 732 C CA . PHE A 1 96 ? 9.023 -5.916 -19.233 1.00 96.44 96 PHE A CA 1
ATOM 733 C C . PHE A 1 96 ? 10.335 -5.338 -19.768 1.00 96.44 96 PHE A C 1
ATOM 735 O O . PHE A 1 96 ? 10.509 -4.121 -19.833 1.00 96.44 96 PHE A O 1
ATOM 742 N N . TYR A 1 97 ? 11.250 -6.210 -20.192 1.00 95.81 97 TYR A N 1
ATOM 743 C CA . TYR A 1 97 ? 12.524 -5.821 -20.797 1.00 95.81 97 TYR A CA 1
ATOM 744 C C . TYR A 1 97 ? 12.425 -5.835 -22.321 1.00 95.81 97 TYR A C 1
ATOM 746 O O . TYR A 1 97 ? 11.983 -6.817 -22.913 1.00 95.81 97 TYR A O 1
ATOM 754 N N . ILE A 1 98 ? 12.880 -4.751 -22.949 1.00 96.31 98 ILE A N 1
ATOM 755 C CA . ILE A 1 98 ? 13.059 -4.670 -24.400 1.00 96.31 98 ILE A CA 1
ATOM 756 C C . ILE A 1 98 ? 14.533 -4.929 -24.708 1.00 96.31 98 ILE A C 1
ATOM 758 O O . ILE A 1 98 ? 15.416 -4.359 -24.064 1.00 96.31 98 ILE A O 1
ATOM 762 N N . GLU A 1 99 ? 14.801 -5.768 -25.705 1.00 95.62 99 GLU A N 1
ATOM 763 C CA . GLU A 1 99 ? 16.159 -6.011 -26.186 1.00 95.62 99 GLU A CA 1
ATOM 764 C C . GLU A 1 99 ? 16.851 -4.690 -26.572 1.00 95.62 99 GLU A C 1
ATOM 766 O O . GLU A 1 99 ? 16.284 -3.844 -27.263 1.00 95.62 99 GLU A O 1
ATOM 771 N N . GLY A 1 100 ? 18.075 -4.487 -26.080 1.00 94.69 100 GLY A N 1
ATOM 772 C CA . GLY A 1 100 ? 18.840 -3.253 -26.290 1.00 94.69 100 GLY A CA 1
ATOM 773 C C . GLY A 1 100 ? 18.539 -2.108 -25.309 1.00 94.69 100 GLY A C 1
ATOM 774 O O . GLY A 1 100 ? 19.228 -1.090 -25.361 1.00 94.69 100 GLY A O 1
ATOM 775 N N . PHE A 1 101 ? 17.578 -2.254 -24.387 1.00 93.81 101 PHE A N 1
ATOM 776 C CA . PHE A 1 101 ? 17.293 -1.268 -23.335 1.00 93.81 101 PHE A CA 1
ATOM 777 C C . PHE A 1 101 ? 17.791 -1.745 -21.963 1.00 93.81 101 PHE A C 1
ATOM 779 O O . PHE A 1 101 ? 17.557 -2.877 -21.552 1.00 93.81 101 PHE A O 1
ATOM 786 N N . ASN A 1 102 ? 18.435 -0.845 -21.210 1.00 92.62 102 ASN A N 1
ATOM 787 C CA . ASN A 1 102 ? 18.966 -1.141 -19.868 1.00 92.62 102 ASN A CA 1
ATOM 788 C C . ASN A 1 102 ? 17.932 -0.993 -18.741 1.00 92.62 102 ASN A C 1
ATOM 790 O O . ASN A 1 102 ? 18.222 -1.322 -17.591 1.00 92.62 102 ASN A O 1
ATOM 794 N N . VAL A 1 103 ? 16.754 -0.444 -19.042 1.00 92.00 103 VAL A N 1
ATOM 795 C CA . VAL A 1 103 ? 15.689 -0.199 -18.066 1.00 92.00 103 VAL A CA 1
ATOM 796 C C . VAL A 1 103 ? 14.421 -0.930 -18.501 1.00 92.00 103 VAL A C 1
ATOM 798 O O . VAL A 1 103 ? 14.062 -0.850 -19.678 1.00 92.00 103 VAL A O 1
ATOM 801 N N . PRO A 1 104 ? 13.746 -1.645 -17.587 1.00 94.62 104 PRO A N 1
ATOM 802 C CA . PRO A 1 104 ? 12.464 -2.253 -17.898 1.00 94.62 104 PRO A CA 1
ATOM 803 C C . PRO A 1 104 ? 11.374 -1.184 -18.043 1.00 94.62 104 PRO A C 1
ATOM 805 O O . PRO A 1 104 ? 11.488 -0.065 -17.535 1.00 94.62 104 PRO A O 1
ATOM 808 N N . ILE A 1 105 ? 10.291 -1.559 -18.715 1.00 95.38 105 ILE A N 1
ATOM 809 C CA . ILE A 1 105 ? 9.052 -0.792 -18.857 1.00 95.38 105 ILE A CA 1
ATOM 810 C C . ILE A 1 105 ? 7.854 -1.651 -18.426 1.00 95.38 105 ILE A C 1
ATOM 812 O O . ILE A 1 105 ? 8.024 -2.761 -17.925 1.00 95.38 105 ILE A O 1
ATOM 816 N N . GLY A 1 106 ? 6.633 -1.157 -18.637 1.00 96.25 106 GLY A N 1
ATOM 817 C CA . GLY A 1 106 ? 5.418 -1.918 -18.351 1.00 96.25 106 GLY A CA 1
ATOM 818 C C . GLY A 1 106 ? 5.189 -2.045 -16.850 1.00 96.25 106 GLY A C 1
ATOM 819 O O . GLY A 1 106 ? 5.381 -3.117 -16.277 1.00 96.25 106 GLY A O 1
ATOM 820 N N . ALA A 1 107 ? 4.816 -0.928 -16.224 1.00 97.50 107 ALA A N 1
ATOM 821 C CA . ALA A 1 107 ? 4.354 -0.917 -14.843 1.00 97.50 107 ALA A CA 1
ATOM 822 C C . ALA A 1 107 ? 3.088 -1.761 -14.710 1.00 97.50 107 ALA A C 1
ATOM 824 O O . ALA A 1 107 ? 2.190 -1.683 -15.551 1.00 97.50 107 ALA A O 1
ATOM 825 N N . THR A 1 108 ? 3.030 -2.578 -13.663 1.00 98.06 108 THR A N 1
ATOM 826 C CA . THR A 1 108 ? 1.918 -3.511 -13.446 1.00 98.06 108 THR A CA 1
ATOM 827 C C . THR A 1 108 ? 1.082 -3.131 -12.237 1.00 98.06 108 THR A C 1
ATOM 829 O O . THR A 1 108 ? -0.069 -3.553 -12.166 1.00 98.06 108 THR A O 1
ATOM 832 N N . SER A 1 109 ? 1.637 -2.345 -11.304 1.00 98.19 109 SER A N 1
ATOM 833 C CA . SER A 1 109 ? 1.022 -2.095 -9.997 1.00 98.19 109 SER A CA 1
ATOM 834 C C . SER A 1 109 ? -0.366 -1.461 -10.076 1.00 98.19 109 SER A C 1
ATOM 836 O O . SER A 1 109 ? -1.242 -1.851 -9.310 1.00 98.19 109 SER A O 1
ATOM 838 N N . ASP A 1 110 ? -0.594 -0.541 -11.015 1.00 98.31 110 ASP A N 1
ATOM 839 C CA . ASP A 1 110 ? -1.899 0.103 -11.184 1.00 98.31 110 ASP A CA 1
ATOM 840 C C . ASP A 1 110 ? -2.925 -0.865 -11.779 1.00 98.31 110 ASP A C 1
ATOM 842 O O . ASP A 1 110 ? -4.043 -0.965 -11.282 1.00 98.31 110 ASP A O 1
ATOM 846 N N . ALA A 1 111 ? -2.553 -1.620 -12.818 1.00 98.31 111 ALA A N 1
ATOM 847 C CA . ALA A 1 111 ? -3.461 -2.568 -13.460 1.00 98.31 111 ALA A CA 1
ATOM 848 C C . ALA A 1 111 ? -3.898 -3.674 -12.486 1.00 98.31 111 ALA A C 1
ATOM 850 O O . ALA A 1 111 ? -5.093 -3.955 -12.358 1.00 98.31 111 ALA A O 1
ATOM 851 N N . THR A 1 112 ? -2.946 -4.269 -11.759 1.00 98.44 112 THR A N 1
ATOM 852 C CA . THR A 1 112 ? -3.258 -5.281 -10.742 1.00 98.44 112 THR A CA 1
ATOM 853 C C . THR A 1 112 ? -3.947 -4.657 -9.533 1.00 98.44 112 THR A C 1
ATOM 855 O O . THR A 1 112 ? -4.915 -5.221 -9.032 1.00 98.44 112 THR A O 1
ATOM 858 N N . GLY A 1 113 ? -3.522 -3.468 -9.104 1.00 98.56 113 GLY A N 1
ATOM 859 C CA . GLY A 1 113 ? -4.121 -2.740 -7.989 1.00 98.56 113 GLY A CA 1
ATOM 860 C C . GLY A 1 113 ? -5.585 -2.373 -8.227 1.00 98.56 113 GLY A C 1
ATOM 861 O O . GLY A 1 113 ? -6.405 -2.547 -7.329 1.00 98.56 113 GLY A O 1
ATOM 862 N N . ILE A 1 114 ? -5.943 -1.946 -9.441 1.00 98.62 114 ILE A N 1
ATOM 863 C CA . ILE A 1 114 ? -7.334 -1.687 -9.838 1.00 98.62 114 ILE A CA 1
ATOM 864 C C . ILE A 1 114 ? -8.150 -2.979 -9.796 1.00 98.62 114 ILE A C 1
ATOM 866 O O . ILE A 1 114 ? -9.233 -2.989 -9.213 1.00 98.62 114 ILE A O 1
ATOM 870 N N . ALA A 1 115 ? -7.641 -4.070 -10.376 1.00 98.62 115 ALA A N 1
ATOM 871 C CA . ALA A 1 115 ? -8.337 -5.357 -10.361 1.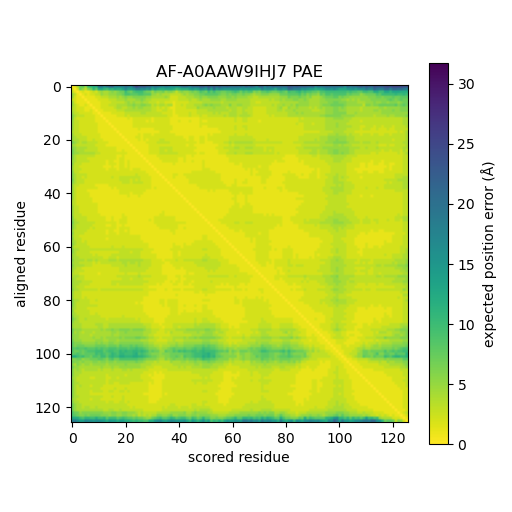00 98.62 115 ALA A CA 1
ATOM 872 C C . ALA A 1 115 ? -8.578 -5.859 -8.926 1.00 98.62 115 ALA A C 1
ATOM 874 O O . ALA A 1 115 ? -9.683 -6.287 -8.600 1.00 98.62 115 ALA A O 1
ATOM 875 N N . ILE A 1 116 ? -7.572 -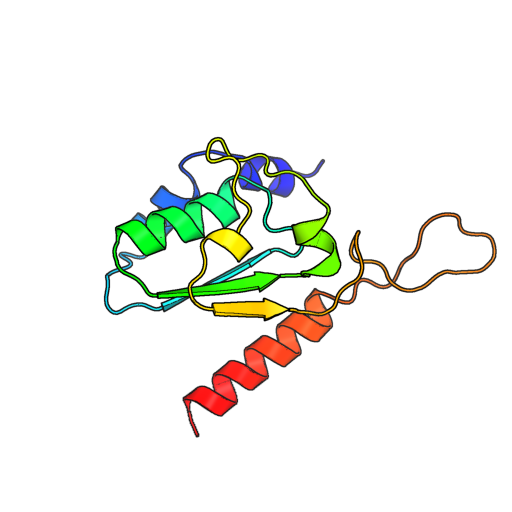5.736 -8.054 1.00 98.56 116 ILE A N 1
ATOM 876 C CA . ILE A 1 116 ? -7.665 -6.064 -6.627 1.00 98.56 116 ILE A CA 1
ATOM 877 C C . ILE A 1 116 ? -8.711 -5.190 -5.933 1.00 98.56 116 ILE A C 1
ATOM 879 O O . ILE A 1 116 ? -9.582 -5.717 -5.249 1.00 98.56 116 ILE A O 1
ATOM 883 N N . ALA A 1 117 ? -8.662 -3.868 -6.121 1.00 98.00 117 ALA A N 1
ATOM 884 C CA . ALA A 1 117 ? -9.615 -2.952 -5.500 1.00 98.00 117 ALA A CA 1
ATOM 885 C C . ALA A 1 117 ? -11.060 -3.274 -5.913 1.00 98.00 117 ALA A C 1
ATOM 887 O O . ALA A 1 117 ? -11.947 -3.305 -5.064 1.00 98.00 117 ALA A O 1
ATOM 888 N N . GLN A 1 118 ? -11.295 -3.578 -7.193 1.00 98.25 118 GLN A N 1
ATOM 889 C CA . GLN A 1 118 ? -12.612 -4.004 -7.673 1.00 98.25 118 GLN A CA 1
ATOM 890 C C . GLN A 1 118 ? -13.041 -5.341 -7.059 1.00 98.25 118 GLN A C 1
ATOM 892 O O . GLN A 1 118 ? -14.175 -5.461 -6.604 1.00 98.25 118 GLN A O 1
ATOM 897 N N . ALA A 1 119 ? -12.139 -6.323 -6.982 1.00 98.12 119 ALA A N 1
ATOM 898 C CA . ALA A 1 119 ? -12.434 -7.611 -6.359 1.00 98.12 119 ALA A CA 1
ATOM 899 C C . ALA A 1 119 ? -12.813 -7.466 -4.874 1.00 98.12 119 ALA A C 1
ATOM 901 O O . ALA A 1 119 ? -13.766 -8.101 -4.425 1.00 98.12 119 ALA A O 1
ATOM 902 N N . ILE A 1 120 ? -12.122 -6.593 -4.130 1.00 97.00 120 ILE A N 1
ATOM 903 C CA . ILE A 1 120 ? -12.462 -6.269 -2.735 1.00 97.00 120 ILE A CA 1
ATOM 904 C C . ILE A 1 120 ? -13.886 -5.717 -2.650 1.00 97.00 120 ILE A C 1
ATOM 906 O O . ILE A 1 120 ? -14.677 -6.222 -1.863 1.00 97.00 120 ILE A O 1
ATOM 910 N N . ILE A 1 121 ? -14.234 -4.720 -3.471 1.00 97.19 121 ILE A N 1
ATOM 911 C CA . ILE A 1 121 ? -15.575 -4.117 -3.448 1.00 97.19 121 ILE A CA 1
ATOM 912 C C . ILE A 1 121 ? -16.663 -5.145 -3.764 1.00 97.19 121 ILE A C 1
ATOM 914 O O . ILE A 1 121 ? -17.670 -5.184 -3.064 1.00 97.19 121 ILE A O 1
ATOM 918 N N . VAL A 1 122 ? -16.454 -5.999 -4.770 1.00 97.69 122 VAL A N 1
ATOM 919 C CA . VAL A 1 122 ? -17.398 -7.079 -5.099 1.00 97.69 122 VAL A CA 1
ATOM 920 C C . VAL A 1 122 ? -17.584 -8.018 -3.906 1.00 97.69 122 VAL A C 1
ATOM 922 O O . VAL A 1 122 ? -18.714 -8.305 -3.534 1.00 97.69 122 VAL A O 1
ATOM 925 N N . THR A 1 123 ? -16.488 -8.433 -3.267 1.00 95.12 123 THR A N 1
ATOM 926 C CA . THR A 1 123 ? -16.511 -9.402 -2.156 1.00 95.12 123 THR A CA 1
ATOM 927 C C . THR A 1 123 ? -17.117 -8.825 -0.873 1.00 95.12 123 THR A C 1
ATOM 929 O O . THR A 1 123 ? -17.615 -9.567 -0.044 1.00 95.12 123 THR A O 1
ATOM 932 N N . VAL A 1 124 ? -17.048 -7.507 -0.670 1.00 92.75 124 VAL A N 1
ATOM 933 C CA . VAL A 1 124 ? -17.641 -6.844 0.506 1.00 92.75 124 VAL A CA 1
ATOM 934 C C . VAL A 1 124 ? -19.168 -6.737 0.398 1.00 92.75 124 VAL A C 1
ATOM 936 O O . VAL A 1 124 ? -19.838 -6.608 1.420 1.00 92.75 124 VAL A O 1
ATOM 939 N N . ILE A 1 125 ? -19.711 -6.736 -0.823 1.00 83.31 125 ILE A N 1
ATOM 940 C CA . ILE A 1 125 ? -21.150 -6.578 -1.079 1.00 83.31 125 ILE A CA 1
ATOM 941 C C . ILE A 1 125 ? -21.874 -7.932 -1.165 1.00 83.31 125 ILE A C 1
ATOM 943 O O . ILE A 1 125 ? -23.054 -7.984 -0.816 1.00 83.31 125 ILE A O 1
ATOM 947 N N . ASP A 1 126 ? -21.195 -8.975 -1.653 1.00 66.06 126 ASP A N 1
ATOM 948 C CA . ASP A 1 126 ? -21.699 -10.359 -1.743 1.00 66.06 126 ASP A CA 1
ATOM 949 C C . ASP A 1 126 ? -21.829 -11.023 -0.357 1.00 66.06 126 ASP A C 1
ATOM 951 O O . ASP A 1 126 ? -22.913 -11.582 -0.066 1.00 66.06 126 ASP A O 1
#

InterPro domains:
  IPR001347 SIS domain [PF13580] (2-60)
  IPR001347 SIS domain [PS51464] (1-126)
  IPR046348 SIS domain superfamily [SSF53697] (20-124)

pLDDT: mean 96.32, std 5.25, range [58.91, 98.81]

Second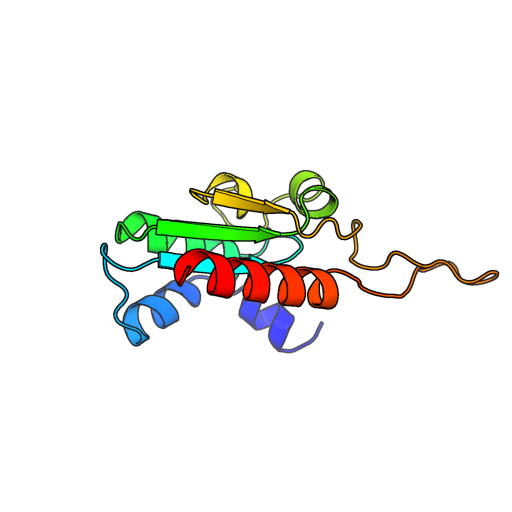ary structure (DSSP, 8-state):
--HHHHHTT-TTHHHHHHHHHT--TT-EEEEE-SS--SHHHHHHHHHHH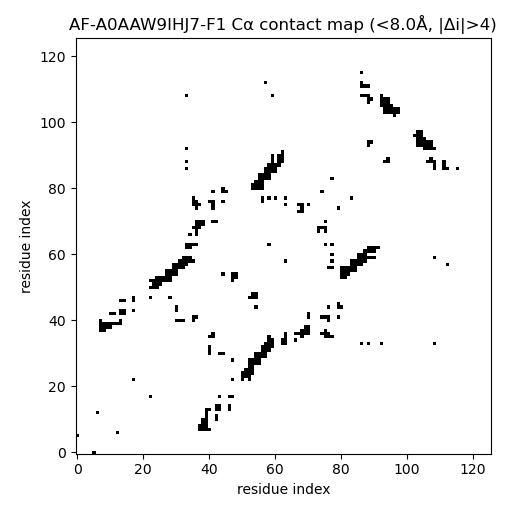HHT-EEEEEE-HHHHTTS---STT---GGGT-SEEEE--PPTTS--BPPTT-SS-B---HHHHHHHHHHHHHHHHH-

Nearest PDB structures (foldseek):
  3cvj-assembly2_D  TM=9.872E-01  e=1.498E-15  Halalkalibacterium halodurans C-125
  4m0d-assembly1_A  TM=8.765E-01  e=1.267E-03  Haemophilus influenzae Rd KW20
  1nri-assembly1_A-2  TM=9.223E-01  e=2.258E-03  Haemophilus influenzae
  4s12-assembly2_B  TM=8.502E-01  e=9.262E-03  Yersinia enterocolitica subsp. palearctica Y11
  3fxa-assembly1_D  TM=5.043E-01  e=2.940E-02  Listeria monocytogenes serotype 4b str. F2365